Protein AF-A0A7S1DSL8-F1 (afdb_monomer)

Radius of gyration: 16.26 Å; Cα contacts (8 Å, |Δi|>4): 140; chains: 1; bounding box: 41×29×49 Å

Solvent-accessible surface area (backbone atoms only — not comparable to full-atom values): 6972 Å² total; per-residue (Å²): 121,67,54,58,58,50,34,44,75,70,73,41,78,82,72,63,99,72,83,71,78,54,60,86,57,51,49,45,76,45,84,38,86,53,78,92,43,52,83,79,72,50,59,82,61,53,93,92,58,80,54,40,27,39,36,28,24,55,92,69,51,75,67,55,46,52,53,41,48,69,41,29,42,77,45,75,42,50,66,84,58,53,52,68,59,53,52,52,49,46,52,51,43,20,53,51,36,45,51,50,52,52,52,53,52,52,51,52,52,53,50,54,58,52,59,77,72,111

Structure (mmCIF, N/CA/C/O backbone):
data_AF-A0A7S1DSL8-F1
#
_entry.id   AF-A0A7S1DSL8-F1
#
loop_
_atom_site.group_PDB
_atom_site.id
_atom_site.type_symbol
_atom_site.label_atom_id
_atom_site.label_alt_id
_atom_site.label_comp_id
_atom_site.label_asym_id
_atom_site.label_entity_id
_atom_site.label_seq_id
_atom_site.pdbx_PDB_ins_code
_atom_site.Cartn_x
_atom_site.Cartn_y
_atom_site.Cartn_z
_atom_site.occupancy
_atom_site.B_iso_or_equiv
_atom_site.auth_seq_id
_atom_site.auth_comp_id
_atom_site.auth_asym_id
_atom_site.auth_atom_id
_atom_site.pdbx_PDB_model_num
ATOM 1 N N . GLU A 1 1 ? -9.678 -7.594 15.750 1.00 56.12 1 GLU A N 1
ATOM 2 C CA . GLU A 1 1 ? -9.490 -8.801 14.908 1.00 56.12 1 GLU A CA 1
ATOM 3 C 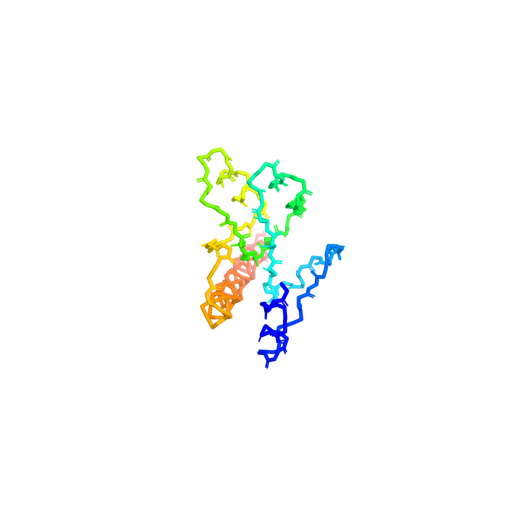C . GLU A 1 1 ? -10.612 -9.073 13.888 1.00 56.12 1 GLU A C 1
ATOM 5 O O . GLU A 1 1 ? -10.538 -10.065 13.178 1.00 56.12 1 GLU A O 1
ATOM 10 N N . ALA A 1 2 ? -11.605 -8.186 13.710 1.00 60.03 2 ALA A N 1
ATOM 11 C CA . ALA A 1 2 ? -12.644 -8.347 12.676 1.00 60.03 2 ALA A CA 1
ATOM 12 C C . ALA A 1 2 ? -12.172 -7.981 11.251 1.00 60.03 2 ALA A C 1
ATOM 14 O O . ALA A 1 2 ? -12.648 -8.548 10.269 1.00 60.03 2 ALA A O 1
ATOM 15 N N . TRP A 1 3 ? -11.208 -7.061 11.125 1.00 63.06 3 TRP A N 1
ATOM 16 C CA . TRP A 1 3 ? -10.710 -6.604 9.824 1.00 63.06 3 TRP A CA 1
ATOM 17 C C . TRP A 1 3 ? -9.861 -7.666 9.112 1.00 63.06 3 TRP A C 1
ATOM 19 O O . TRP A 1 3 ? -9.972 -7.805 7.902 1.00 63.06 3 TRP A O 1
ATOM 29 N N . HIS A 1 4 ? -9.088 -8.478 9.845 1.00 63.28 4 HIS A N 1
ATOM 30 C CA . HIS A 1 4 ? -8.320 -9.589 9.271 1.00 63.28 4 HIS A CA 1
ATOM 31 C C . HIS A 1 4 ? -9.219 -10.600 8.554 1.00 63.28 4 HIS A C 1
ATOM 33 O O . HIS A 1 4 ? -8.945 -10.961 7.411 1.00 63.28 4 HIS A O 1
ATOM 39 N N . ALA A 1 5 ? -10.305 -11.029 9.205 1.00 63.38 5 ALA A N 1
ATOM 40 C CA . ALA A 1 5 ? -11.261 -11.966 8.622 1.00 63.38 5 ALA A CA 1
ATOM 41 C C . ALA A 1 5 ? -11.978 -11.357 7.407 1.00 63.38 5 ALA A C 1
ATOM 43 O O . ALA A 1 5 ? -12.130 -12.023 6.386 1.00 63.38 5 ALA A O 1
ATOM 44 N N . ALA A 1 6 ? -12.358 -10.079 7.489 1.00 64.00 6 ALA A N 1
ATOM 45 C CA . ALA A 1 6 ? -13.005 -9.375 6.389 1.00 64.00 6 ALA A CA 1
ATOM 46 C C . ALA A 1 6 ? -12.072 -9.174 5.181 1.00 64.00 6 ALA A C 1
ATOM 48 O O . ALA A 1 6 ? -12.492 -9.386 4.051 1.00 64.00 6 ALA A O 1
ATOM 49 N N . LEU A 1 7 ? -10.800 -8.829 5.399 1.00 64.88 7 LEU A N 1
ATOM 50 C CA . LEU A 1 7 ? -9.814 -8.695 4.322 1.00 64.88 7 LEU A CA 1
ATOM 51 C C . LEU A 1 7 ? -9.432 -10.048 3.716 1.00 64.88 7 LEU A C 1
ATOM 53 O O . LEU A 1 7 ? -9.357 -10.161 2.496 1.00 64.88 7 LEU A O 1
ATOM 57 N N . SER A 1 8 ? -9.301 -11.087 4.545 1.00 66.00 8 SER A N 1
ATOM 58 C CA . SER A 1 8 ? -9.065 -12.459 4.072 1.00 66.00 8 SER A CA 1
ATOM 59 C C . SER A 1 8 ? -10.222 -12.962 3.206 1.00 66.00 8 SER A C 1
ATOM 61 O O . SER A 1 8 ? -9.990 -13.559 2.158 1.00 66.00 8 SER A O 1
ATOM 63 N N . ALA A 1 9 ? -11.470 -12.663 3.586 1.00 61.22 9 ALA A N 1
ATOM 64 C CA . ALA A 1 9 ? -12.651 -12.963 2.772 1.00 61.22 9 ALA A CA 1
ATOM 65 C C . ALA A 1 9 ? -12.676 -12.194 1.437 1.00 61.22 9 ALA A C 1
ATOM 67 O O . ALA A 1 9 ? -13.299 -12.642 0.478 1.00 61.22 9 ALA A O 1
ATOM 68 N N . LEU A 1 10 ? -11.977 -11.059 1.363 1.00 60.00 10 LEU A N 1
ATOM 69 C CA . LEU A 1 10 ? -11.803 -10.248 0.156 1.00 60.00 10 LEU A CA 1
ATOM 70 C C . LEU A 1 10 ? -10.541 -10.629 -0.641 1.00 60.00 10 LEU A C 1
ATOM 72 O O . LEU A 1 10 ? -10.175 -9.919 -1.573 1.00 60.00 10 LEU A O 1
ATOM 76 N N . GLY A 1 11 ? -9.877 -11.736 -0.288 1.00 57.44 11 GLY A N 1
ATOM 77 C CA . GLY A 1 11 ? -8.700 -12.252 -0.994 1.00 57.44 11 GLY A CA 1
ATOM 78 C C . GLY A 1 11 ? -7.379 -11.573 -0.626 1.00 57.44 11 GLY A C 1
ATOM 79 O O . GLY A 1 11 ? -6.345 -11.905 -1.200 1.00 57.44 11 GLY A O 1
ATOM 80 N N . TRP A 1 12 ? -7.382 -10.658 0.344 1.00 60.41 12 TRP A N 1
ATOM 81 C CA . TRP A 1 12 ? -6.168 -10.044 0.871 1.00 60.41 12 TRP A CA 1
ATOM 82 C C . TRP A 1 12 ? -5.637 -10.906 2.011 1.00 60.41 12 TRP A C 1
ATOM 84 O O . TRP A 1 12 ? -6.325 -11.075 3.010 1.00 60.41 12 TRP A O 1
ATOM 94 N N . MET A 1 13 ? -4.424 -11.447 1.889 1.00 54.81 13 MET A N 1
ATOM 95 C CA . MET A 1 13 ? -3.764 -12.139 3.001 1.00 54.81 13 MET A CA 1
AT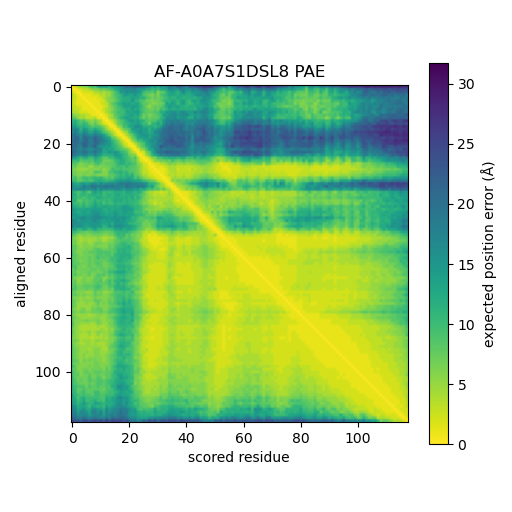OM 96 C C . MET A 1 13 ? -3.025 -11.113 3.865 1.00 54.81 13 MET A C 1
ATOM 98 O O . MET A 1 13 ? -1.945 -10.667 3.473 1.00 54.81 13 MET A O 1
ATOM 102 N N . PRO A 1 14 ? -3.568 -10.708 5.027 1.00 52.34 14 PRO A N 1
ATOM 103 C CA . PRO A 1 14 ? -2.834 -9.851 5.937 1.00 52.34 14 PRO A CA 1
ATOM 104 C C . PRO A 1 14 ? -1.622 -10.617 6.462 1.00 52.34 14 PRO A C 1
ATOM 106 O O . PRO A 1 14 ? -1.748 -11.649 7.123 1.00 52.34 14 PRO A O 1
ATOM 109 N N . MET A 1 15 ? -0.430 -10.132 6.136 1.00 52.28 15 MET A N 1
ATOM 110 C CA . MET A 1 15 ? 0.796 -10.688 6.683 1.00 52.28 15 MET A CA 1
ATOM 111 C C . MET A 1 15 ? 0.996 -10.120 8.086 1.00 52.28 15 MET A C 1
ATOM 113 O O . MET A 1 15 ? 1.096 -8.907 8.264 1.00 52.28 15 MET A O 1
ATOM 117 N N . ALA A 1 16 ? 1.014 -11.000 9.088 1.00 40.81 16 ALA A N 1
ATOM 118 C CA . ALA A 1 16 ? 1.372 -10.637 10.453 1.00 40.81 16 ALA A CA 1
ATOM 119 C C . ALA A 1 16 ? 2.778 -10.009 10.504 1.00 40.81 16 ALA A C 1
ATOM 121 O O . ALA A 1 16 ? 3.598 -10.220 9.609 1.00 40.81 16 ALA A O 1
ATOM 122 N N . THR A 1 17 ? 3.048 -9.256 11.572 1.00 39.19 17 THR A N 1
ATOM 123 C CA . THR A 1 17 ? 4.344 -8.647 11.904 1.00 39.19 17 THR A CA 1
ATOM 124 C C . THR A 1 17 ? 5.503 -9.617 11.647 1.00 39.19 17 THR A C 1
ATOM 126 O O . THR A 1 17 ? 5.707 -10.587 12.371 1.00 39.19 17 THR A O 1
ATOM 129 N N . GLY A 1 18 ? 6.229 -9.369 10.556 1.00 34.91 18 GLY A N 1
ATOM 130 C CA . GLY A 1 18 ? 7.142 -10.339 9.944 1.00 34.91 18 GLY A CA 1
ATOM 131 C C . GLY A 1 18 ? 7.189 -10.134 8.433 1.00 34.91 18 GLY A C 1
ATOM 132 O O . GLY A 1 18 ? 6.836 -11.016 7.657 1.00 34.91 18 GLY A O 1
ATOM 133 N N . MET A 1 19 ? 7.547 -8.908 8.050 1.00 39.81 19 MET A N 1
ATOM 134 C CA . MET A 1 19 ? 7.563 -8.370 6.691 1.00 39.81 19 MET A CA 1
ATOM 135 C C . MET A 1 19 ? 8.240 -9.311 5.692 1.00 39.81 19 MET A C 1
ATOM 137 O O . MET A 1 19 ? 9.432 -9.598 5.797 1.00 39.81 19 MET A O 1
ATOM 141 N N . ARG A 1 20 ? 7.506 -9.683 4.644 1.00 36.91 20 ARG A N 1
ATOM 142 C CA . ARG A 1 20 ? 8.116 -9.828 3.325 1.00 36.91 20 ARG A CA 1
ATOM 143 C C . ARG A 1 20 ? 7.875 -8.505 2.614 1.00 36.91 20 ARG A C 1
ATOM 145 O O . ARG A 1 20 ? 6.757 -7.990 2.674 1.00 36.91 20 ARG A O 1
ATOM 152 N N . ALA A 1 21 ? 8.921 -7.929 2.025 1.00 39.31 21 ALA A N 1
ATOM 153 C CA . ALA A 1 21 ? 8.750 -6.778 1.153 1.00 39.31 21 ALA A CA 1
ATOM 154 C C . ALA A 1 21 ? 7.665 -7.136 0.127 1.00 39.31 21 ALA A C 1
ATOM 156 O O . ALA A 1 21 ? 7.683 -8.266 -0.374 1.00 39.31 21 ALA A O 1
ATOM 157 N N . PRO A 1 22 ? 6.699 -6.245 -0.135 1.00 48.44 22 PRO A N 1
ATOM 15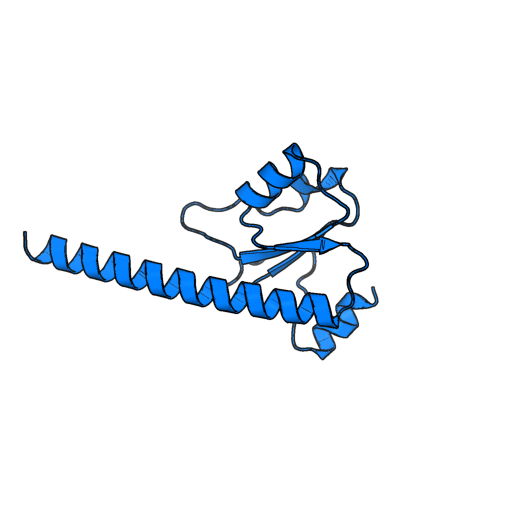8 C CA . PRO A 1 22 ? 5.771 -6.464 -1.217 1.00 48.44 22 PRO A CA 1
ATOM 159 C C . PRO A 1 22 ? 6.590 -6.718 -2.477 1.00 48.44 22 PRO A C 1
ATOM 161 O O . PRO A 1 22 ? 7.385 -5.873 -2.891 1.00 48.44 22 PRO A O 1
ATOM 164 N N . ASP A 1 23 ? 6.420 -7.884 -3.094 1.00 51.59 23 ASP A N 1
ATOM 165 C CA . ASP A 1 23 ? 6.765 -8.061 -4.495 1.00 51.59 23 ASP A CA 1
ATOM 166 C C . ASP A 1 23 ? 6.167 -6.848 -5.229 1.00 51.59 23 ASP A C 1
ATOM 168 O O . ASP A 1 23 ? 5.051 -6.451 -4.898 1.00 51.59 23 ASP A O 1
ATOM 172 N N . SER A 1 24 ? 6.889 -6.246 -6.180 1.00 47.88 24 SER A N 1
ATOM 173 C CA . SER A 1 24 ? 6.650 -4.897 -6.757 1.00 47.88 24 SER A CA 1
ATOM 174 C C . SER A 1 24 ? 5.231 -4.532 -7.262 1.00 47.88 24 SER A C 1
ATOM 176 O O . SER A 1 24 ? 5.035 -3.447 -7.797 1.00 47.88 24 SER A O 1
ATOM 178 N N . ILE A 1 25 ? 4.258 -5.431 -7.136 1.00 53.69 25 ILE A N 1
ATOM 179 C CA . ILE A 1 25 ? 2.878 -5.341 -7.606 1.00 53.69 25 ILE A CA 1
ATOM 180 C C . ILE A 1 25 ? 1.863 -5.407 -6.443 1.00 53.69 25 ILE A C 1
ATOM 182 O O . ILE A 1 25 ? 0.767 -4.864 -6.570 1.00 53.69 25 ILE A O 1
ATOM 186 N N . THR A 1 26 ? 2.187 -6.033 -5.306 1.00 62.97 26 THR A N 1
ATOM 187 C CA . THR A 1 26 ? 1.208 -6.283 -4.233 1.00 62.97 26 THR A CA 1
ATOM 188 C C . THR A 1 26 ? 1.355 -5.236 -3.137 1.00 62.97 26 THR A C 1
ATOM 190 O O . THR A 1 26 ? 2.357 -5.267 -2.440 1.00 62.97 26 THR A O 1
ATOM 193 N N . PRO A 1 27 ? 0.406 -4.315 -2.919 1.00 68.69 27 PRO A N 1
ATOM 194 C CA . PRO A 1 27 ? 0.527 -3.368 -1.823 1.00 68.69 27 PRO A CA 1
ATOM 195 C C . PRO A 1 2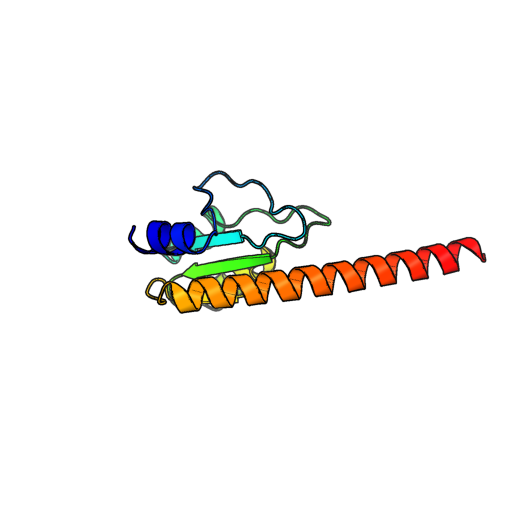7 ? 0.392 -4.092 -0.487 1.00 68.69 27 PRO A C 1
ATOM 197 O O . PRO A 1 27 ? -0.312 -5.098 -0.367 1.00 68.69 27 PRO A O 1
ATOM 200 N N . GLY A 1 28 ? 1.052 -3.558 0.530 1.00 75.75 28 GLY A N 1
ATOM 201 C CA . GLY A 1 28 ? 0.958 -4.102 1.873 1.00 75.75 28 GLY A CA 1
ATOM 202 C C . GLY A 1 28 ? 0.096 -3.246 2.791 1.00 75.75 28 GLY A C 1
ATOM 203 O O . GLY A 1 28 ? -0.105 -2.052 2.563 1.00 75.75 28 GLY A O 1
ATOM 204 N N . LEU A 1 29 ? -0.392 -3.864 3.863 1.00 79.94 29 LEU A N 1
ATOM 205 C CA . LEU A 1 29 ? -1.177 -3.208 4.901 1.00 79.94 29 LEU A CA 1
ATOM 206 C C . LEU A 1 29 ? -0.383 -3.164 6.204 1.00 79.94 29 LEU A C 1
ATOM 208 O O . LEU A 1 29 ? 0.081 -4.197 6.680 1.00 79.94 29 LEU A O 1
ATOM 212 N N . ILE A 1 30 ? -0.277 -1.980 6.797 1.00 81.50 30 ILE A N 1
ATOM 213 C CA . ILE A 1 30 ? 0.365 -1.761 8.091 1.00 81.50 30 ILE A CA 1
ATOM 214 C C . ILE A 1 30 ? -0.707 -1.369 9.099 1.00 81.50 30 ILE A C 1
ATOM 216 O O . ILE A 1 30 ? -1.438 -0.404 8.895 1.00 81.50 30 ILE A O 1
ATOM 220 N N . TRP A 1 31 ? -0.796 -2.109 10.201 1.00 81.75 31 TRP A N 1
ATOM 221 C CA . TRP A 1 31 ? -1.706 -1.815 11.307 1.00 81.75 31 TRP A CA 1
ATOM 222 C C . TRP A 1 31 ? -0.924 -1.208 12.473 1.00 81.75 31 TRP A C 1
ATOM 224 O O . TRP A 1 31 ? -0.092 -1.880 13.078 1.00 81.75 31 TRP A O 1
ATOM 234 N N . CYS A 1 32 ? -1.198 0.056 12.795 1.00 82.00 32 CYS A N 1
ATOM 235 C CA . CYS A 1 32 ? -0.557 0.790 13.882 1.00 82.00 32 CYS A CA 1
ATOM 236 C C . CYS A 1 32 ? -1.632 1.428 14.780 1.00 82.00 32 CYS A C 1
ATOM 238 O O . CYS A 1 32 ? -2.010 2.583 14.584 1.00 82.00 32 CYS A O 1
ATOM 240 N N . PRO A 1 33 ? -2.169 0.684 15.762 1.00 75.81 33 PRO A N 1
ATOM 241 C CA . PRO A 1 33 ? -3.299 1.142 16.567 1.00 75.81 33 PRO A CA 1
ATOM 242 C C . PRO A 1 33 ? -2.929 2.221 17.593 1.00 75.81 33 PRO A C 1
ATOM 244 O O . PRO A 1 33 ? -3.814 2.894 18.116 1.00 75.81 33 PRO A O 1
ATOM 247 N N . HIS A 1 34 ? -1.637 2.410 17.870 1.00 76.75 34 HIS A N 1
ATOM 248 C CA . HIS A 1 34 ? -1.128 3.386 18.829 1.00 76.75 34 HIS A CA 1
ATOM 249 C C . HIS A 1 34 ? -0.061 4.257 18.148 1.00 76.75 34 HIS A C 1
ATOM 251 O O . HIS A 1 34 ? 0.935 3.737 17.651 1.00 76.75 34 HIS A O 1
ATOM 257 N N . GLY A 1 35 ? -0.253 5.582 18.125 1.00 61.31 35 GLY A N 1
ATOM 258 C CA . GLY A 1 35 ? 0.612 6.509 17.369 1.00 61.31 35 GLY A CA 1
ATOM 259 C C . GLY A 1 35 ? 2.095 6.491 17.773 1.00 61.31 35 GLY A C 1
ATOM 260 O O . GLY A 1 35 ? 2.970 6.703 16.940 1.00 61.31 35 GLY A O 1
ATOM 261 N N . THR A 1 36 ? 2.408 6.123 19.019 1.00 63.38 36 THR A N 1
ATOM 262 C CA . THR A 1 36 ? 3.776 6.131 19.571 1.00 63.38 36 THR A CA 1
ATOM 263 C C . THR A 1 36 ? 4.714 5.058 19.008 1.00 63.38 36 THR A C 1
ATOM 265 O O . THR A 1 36 ? 5.906 5.076 19.312 1.00 63.38 36 THR A O 1
ATOM 268 N N . GLU A 1 37 ? 4.219 4.127 18.194 1.00 71.75 37 GLU A N 1
ATOM 269 C CA . GLU A 1 37 ? 4.998 2.978 17.709 1.00 71.75 37 GLU A CA 1
ATOM 270 C C . GLU A 1 37 ? 5.295 3.034 16.208 1.00 71.75 37 GLU A C 1
ATOM 272 O O . GLU A 1 37 ? 5.949 2.140 15.677 1.00 71.75 37 GLU A O 1
ATOM 277 N N . LEU A 1 38 ? 4.879 4.097 15.511 1.00 78.06 38 LEU A N 1
ATOM 278 C CA . LEU A 1 38 ? 4.946 4.168 14.050 1.00 78.06 38 LEU A CA 1
ATOM 279 C C . LEU A 1 38 ? 6.354 3.872 13.496 1.00 78.06 38 LEU A C 1
ATOM 281 O O . LEU A 1 38 ? 6.511 3.037 12.610 1.00 78.06 38 LEU A O 1
ATOM 285 N N . ALA A 1 39 ? 7.391 4.491 14.067 1.00 75.38 39 ALA A N 1
ATOM 286 C CA . ALA A 1 39 ? 8.782 4.285 13.653 1.00 75.38 39 ALA A CA 1
ATOM 287 C C . ALA A 1 39 ? 9.319 2.865 13.928 1.00 75.38 39 ALA A C 1
ATOM 289 O O . ALA A 1 39 ? 10.330 2.479 13.352 1.00 75.38 39 ALA A O 1
ATOM 290 N N . GLN A 1 40 ? 8.674 2.106 14.815 1.00 76.00 40 GLN A N 1
ATOM 291 C CA . GLN A 1 40 ? 9.067 0.738 15.169 1.00 76.00 40 GLN A CA 1
ATOM 292 C C . GLN A 1 40 ? 8.353 -0.304 14.300 1.00 76.00 40 GLN A C 1
ATOM 294 O O . GLN A 1 40 ? 8.873 -1.398 14.100 1.00 76.00 40 GLN A O 1
ATOM 299 N N . VAL A 1 41 ? 7.160 0.031 13.799 1.00 75.06 41 VAL A N 1
ATOM 300 C CA . VAL A 1 41 ? 6.327 -0.863 12.979 1.00 75.06 41 VAL A CA 1
ATOM 301 C C . VAL A 1 41 ? 6.615 -0.691 11.486 1.00 75.06 41 VAL A C 1
ATOM 303 O O . VAL A 1 41 ? 6.448 -1.636 10.715 1.00 75.06 41 VAL A O 1
ATOM 306 N N . LEU A 1 42 ? 7.037 0.503 11.060 1.00 75.38 42 LEU A N 1
ATOM 307 C CA . LEU A 1 42 ? 7.312 0.777 9.655 1.00 75.38 42 LEU A CA 1
ATOM 308 C C . LEU A 1 42 ? 8.613 0.094 9.189 1.00 75.38 42 LEU A C 1
ATOM 310 O O . LEU A 1 42 ? 9.660 0.295 9.810 1.00 75.38 42 LEU A O 1
ATOM 314 N N . PRO A 1 43 ? 8.582 -0.670 8.078 1.00 71.00 43 PRO A N 1
ATOM 315 C CA . PRO A 1 43 ? 9.791 -1.213 7.477 1.00 71.00 43 PRO A CA 1
ATOM 316 C C . PRO A 1 43 ? 10.767 -0.095 7.101 1.00 71.00 43 PRO A C 1
ATOM 318 O O . PRO A 1 43 ? 10.340 0.916 6.536 1.00 71.00 43 PRO A O 1
ATOM 321 N N . PRO A 1 44 ? 12.080 -0.284 7.307 1.00 67.81 44 PRO A N 1
ATOM 322 C CA . PRO A 1 44 ? 13.061 0.557 6.642 1.00 67.81 44 PRO A CA 1
ATOM 323 C C . PRO A 1 44 ? 12.943 0.363 5.124 1.00 67.81 44 PRO A C 1
ATOM 325 O O . PRO A 1 44 ? 12.911 -0.767 4.636 1.00 67.81 44 PRO A O 1
ATOM 328 N N . MET A 1 45 ? 12.889 1.463 4.373 1.00 72.19 45 MET A N 1
ATOM 329 C CA . MET A 1 45 ? 1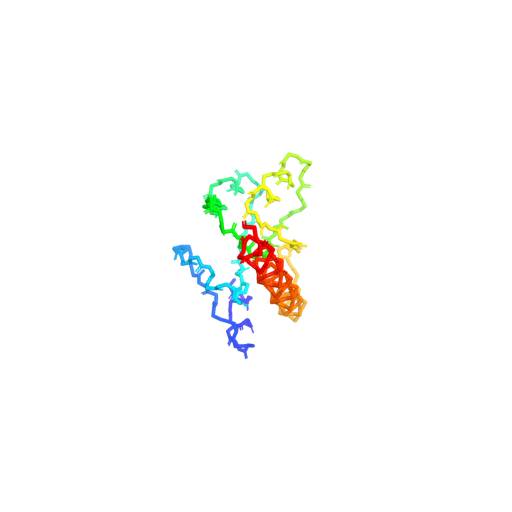2.873 1.420 2.911 1.00 72.19 45 MET A CA 1
ATOM 330 C C . MET A 1 45 ? 14.282 1.094 2.400 1.00 72.19 45 MET A C 1
ATOM 332 O O . MET A 1 45 ? 15.221 1.859 2.637 1.00 72.19 45 MET A O 1
ATOM 336 N N . ALA A 1 46 ? 14.451 -0.042 1.719 1.00 69.19 46 ALA A N 1
ATOM 337 C CA . ALA A 1 46 ? 15.726 -0.373 1.092 1.00 69.19 46 ALA A CA 1
ATOM 338 C C . ALA A 1 46 ? 15.978 0.522 -0.134 1.00 69.19 46 ALA A C 1
ATOM 340 O O . ALA A 1 46 ? 15.052 0.977 -0.808 1.00 69.19 46 ALA A O 1
ATOM 341 N N . ALA A 1 47 ? 17.251 0.783 -0.439 1.00 63.59 47 ALA A N 1
ATOM 342 C CA . ALA A 1 47 ? 17.616 1.586 -1.600 1.00 63.59 47 ALA A CA 1
ATOM 343 C C . ALA A 1 47 ? 17.128 0.914 -2.896 1.00 63.59 47 ALA A C 1
ATOM 345 O O . ALA A 1 47 ? 17.493 -0.224 -3.185 1.00 63.59 47 ALA A O 1
ATOM 346 N N . GLY A 1 48 ? 16.317 1.634 -3.675 1.00 63.09 48 GLY A N 1
ATOM 347 C CA . GLY A 1 48 ? 15.721 1.123 -4.913 1.00 63.09 48 GLY A CA 1
ATOM 348 C C . GLY A 1 48 ? 14.385 0.399 -4.729 1.00 63.09 48 GLY A C 1
ATOM 349 O O . GLY A 1 48 ? 13.777 0.014 -5.725 1.00 63.09 48 GLY A O 1
ATOM 350 N N . GLU A 1 49 ? 13.897 0.255 -3.496 1.00 67.56 49 GLU A N 1
ATOM 351 C CA . GLU A 1 49 ? 12.529 -0.185 -3.232 1.00 67.56 49 GLU A CA 1
ATOM 352 C C . GLU A 1 49 ? 11.602 1.026 -3.095 1.00 67.56 49 GLU A C 1
ATOM 354 O O . GLU A 1 49 ? 11.922 2.008 -2.427 1.00 67.56 49 GLU A O 1
ATOM 359 N N . ALA A 1 50 ? 10.429 0.940 -3.719 1.00 66.06 50 ALA A N 1
ATOM 360 C CA . ALA A 1 50 ? 9.329 1.877 -3.527 1.00 66.06 50 ALA A CA 1
ATOM 361 C C . ALA A 1 50 ? 8.117 1.071 -3.053 1.00 66.06 50 ALA A C 1
ATOM 363 O O . ALA A 1 50 ? 7.239 0.746 -3.857 1.00 66.06 50 ALA A O 1
ATOM 364 N N . PRO A 1 51 ? 8.098 0.645 -1.780 1.00 71.38 51 PRO A N 1
ATOM 365 C CA . PRO A 1 51 ? 6.991 -0.148 -1.297 1.00 71.38 51 PRO A CA 1
ATOM 366 C C . PRO A 1 51 ? 5.728 0.720 -1.276 1.00 71.38 51 PRO A C 1
ATOM 368 O O . PRO A 1 51 ? 5.789 1.926 -1.035 1.00 71.38 51 PRO A O 1
ATOM 371 N N . ALA A 1 52 ? 4.588 0.104 -1.573 1.00 79.31 52 ALA A N 1
ATOM 372 C CA . ALA A 1 52 ? 3.298 0.773 -1.626 1.00 79.31 52 ALA A CA 1
ATOM 373 C C . ALA A 1 52 ? 2.457 0.319 -0.428 1.00 79.31 52 ALA A C 1
ATOM 375 O O . ALA A 1 52 ? 1.770 -0.704 -0.485 1.00 79.31 52 ALA A O 1
ATOM 376 N N . TRP A 1 53 ? 2.565 1.048 0.687 1.00 83.81 53 TRP A N 1
ATOM 377 C CA . TRP A 1 53 ? 1.872 0.697 1.929 1.00 83.81 53 TRP A CA 1
ATOM 378 C C . TRP A 1 53 ? 0.581 1.497 2.125 1.00 83.81 53 TRP A C 1
ATOM 380 O O . TRP A 1 53 ? 0.559 2.722 1.967 1.00 83.81 53 TRP A O 1
ATOM 390 N N . LEU A 1 54 ? -0.474 0.805 2.558 1.00 86.81 54 LEU A N 1
ATOM 391 C CA . LEU A 1 54 ? -1.628 1.401 3.227 1.00 86.81 54 LEU A CA 1
ATOM 392 C C . LEU A 1 54 ? -1.427 1.299 4.743 1.00 86.81 54 LEU A C 1
ATOM 394 O O . LEU A 1 54 ? -1.203 0.209 5.266 1.00 86.81 54 LEU A O 1
ATOM 398 N N . LEU A 1 55 ? -1.539 2.416 5.454 1.00 88.00 55 LEU A N 1
ATOM 399 C CA . LEU A 1 55 ? -1.447 2.472 6.912 1.00 88.00 55 LEU A CA 1
ATOM 400 C C . LEU A 1 55 ? -2.836 2.603 7.548 1.00 88.00 55 LEU A C 1
ATOM 402 O O . LEU A 1 55 ? -3.628 3.455 7.160 1.00 88.00 55 LEU A O 1
ATOM 406 N N . LEU A 1 56 ? -3.115 1.803 8.571 1.00 87.38 56 LEU A N 1
ATOM 407 C CA . LEU A 1 56 ? -4.254 1.978 9.467 1.00 87.38 56 LEU A CA 1
ATOM 408 C C . LEU A 1 56 ? -3.741 2.510 10.800 1.00 87.38 56 LEU A C 1
ATOM 410 O O . LEU A 1 56 ? -3.059 1.785 11.527 1.00 87.38 56 LEU A O 1
ATOM 414 N N . SER A 1 57 ? -4.045 3.770 11.105 1.00 87.94 57 SER A N 1
ATOM 415 C CA . SER A 1 57 ? -3.582 4.428 12.326 1.00 87.94 57 SER A CA 1
ATOM 416 C C . SER A 1 57 ? -4.564 5.488 12.826 1.00 87.94 57 SER A C 1
ATOM 418 O O . SER A 1 57 ? -5.342 6.031 12.038 1.00 87.94 57 SER A O 1
ATOM 420 N N . PRO A 1 58 ? -4.496 5.869 14.112 1.00 88.50 58 PRO A N 1
ATOM 421 C CA . PRO A 1 58 ? -5.071 7.127 14.572 1.00 88.50 58 PRO A CA 1
ATOM 422 C C . PRO A 1 58 ? -4.513 8.331 13.783 1.00 88.50 58 PRO A C 1
ATOM 424 O O . PRO A 1 58 ? -3.505 8.200 13.074 1.00 88.50 58 PRO A O 1
ATOM 427 N N . PRO A 1 59 ? -5.129 9.523 13.906 1.00 89.25 59 PRO A N 1
ATOM 428 C CA . PRO A 1 59 ? -4.643 10.732 13.252 1.00 89.25 59 PRO A CA 1
ATOM 429 C C . PRO A 1 59 ? -3.169 11.011 13.563 1.00 89.25 59 PRO A C 1
ATOM 431 O O . PRO A 1 59 ? -2.790 11.187 14.718 1.00 89.25 59 PRO A O 1
ATOM 434 N N . LEU A 1 60 ? -2.355 11.089 12.510 1.00 88.94 60 LEU A N 1
ATOM 435 C CA . LEU A 1 60 ? -0.920 11.339 12.623 1.00 88.94 60 LEU A CA 1
ATOM 436 C C . LEU A 1 60 ? -0.617 12.835 12.763 1.00 88.94 60 LEU A C 1
ATOM 438 O O . LEU A 1 60 ? -1.131 13.662 11.991 1.00 88.94 60 LEU A O 1
ATOM 442 N N . SER A 1 61 ? 0.293 13.161 13.677 1.00 90.31 61 SER A N 1
ATOM 443 C CA . SER A 1 61 ? 0.981 14.450 13.760 1.00 90.31 61 SER A CA 1
ATOM 444 C C . SER A 1 61 ? 1.845 14.713 12.520 1.00 90.31 61 SER A C 1
ATOM 446 O O . SER A 1 61 ? 2.125 13.821 11.719 1.00 90.31 61 SER A O 1
ATOM 448 N N . ALA A 1 62 ? 2.310 15.953 12.349 1.00 90.81 62 ALA A N 1
ATOM 449 C CA . ALA A 1 62 ? 3.171 16.310 11.218 1.00 90.81 62 ALA A CA 1
ATOM 450 C C . ALA A 1 62 ? 4.479 15.492 11.183 1.00 90.81 62 ALA A C 1
ATOM 452 O O . ALA A 1 62 ? 4.90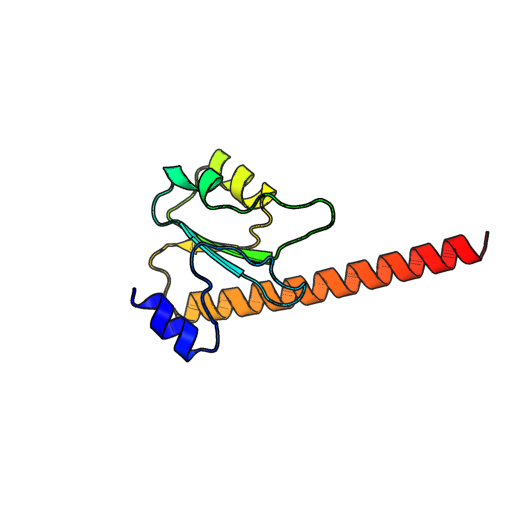8 15.074 10.109 1.00 90.81 62 ALA A O 1
ATOM 453 N N . ALA A 1 63 ? 5.080 15.228 12.348 1.00 89.38 63 ALA A N 1
ATOM 454 C CA . ALA A 1 63 ? 6.302 14.433 12.453 1.00 89.38 63 ALA A CA 1
ATOM 455 C C . ALA A 1 63 ? 6.057 12.965 12.069 1.00 89.38 63 ALA A C 1
ATOM 457 O O . ALA A 1 63 ? 6.809 12.392 11.287 1.00 89.38 63 ALA A O 1
ATOM 458 N N . GLU A 1 64 ? 4.963 12.375 12.549 1.00 89.12 64 GLU A N 1
ATOM 459 C CA . GLU A 1 64 ? 4.592 10.994 12.224 1.00 89.12 64 GLU A CA 1
ATOM 460 C C . GLU A 1 64 ? 4.256 10.823 10.738 1.00 89.12 64 GLU A C 1
ATOM 462 O O . GLU A 1 64 ? 4.641 9.827 10.132 1.00 89.12 64 GLU A O 1
ATOM 467 N N . ARG A 1 65 ? 3.617 11.818 10.108 1.00 90.06 65 ARG A N 1
ATOM 468 C CA . ARG A 1 65 ? 3.391 11.812 8.652 1.00 90.06 65 ARG A CA 1
ATOM 469 C C . ARG A 1 65 ? 4.699 11.798 7.870 1.00 90.06 65 ARG A C 1
ATOM 471 O O . ARG A 1 65 ? 4.800 11.077 6.884 1.00 90.06 65 ARG A O 1
ATOM 478 N N . ALA A 1 66 ? 5.695 12.572 8.303 1.00 89.31 66 ALA A N 1
ATOM 479 C CA . ALA A 1 66 ? 7.005 12.577 7.658 1.00 89.31 66 ALA A CA 1
ATOM 480 C C . ALA A 1 66 ? 7.681 11.198 7.747 1.00 89.31 66 ALA A C 1
ATOM 482 O O . ALA A 1 66 ? 8.233 10.725 6.757 1.00 89.31 66 ALA A O 1
ATOM 483 N N . ILE A 1 67 ? 7.572 10.529 8.899 1.00 88.06 67 ILE A N 1
ATOM 484 C CA . ILE A 1 67 ? 8.083 9.165 9.098 1.00 88.06 67 ILE A CA 1
ATOM 485 C C . ILE A 1 67 ? 7.340 8.167 8.195 1.00 88.06 67 ILE A C 1
ATOM 487 O O . ILE A 1 67 ? 7.982 7.372 7.513 1.00 88.06 67 ILE A O 1
ATOM 491 N N . ALA A 1 68 ? 6.006 8.237 8.135 1.00 87.88 68 ALA A N 1
ATOM 492 C CA . ALA A 1 68 ? 5.191 7.378 7.273 1.00 87.88 68 ALA A CA 1
ATOM 493 C C . ALA A 1 68 ? 5.583 7.511 5.793 1.00 87.88 68 ALA A C 1
ATOM 495 O O . ALA A 1 68 ? 5.800 6.513 5.107 1.00 87.88 68 ALA A O 1
ATOM 496 N N . LEU A 1 69 ? 5.722 8.747 5.309 1.00 87.94 69 LEU A N 1
ATOM 497 C CA . LEU A 1 69 ? 6.111 9.022 3.927 1.00 87.94 69 LEU A CA 1
ATOM 498 C C . LEU A 1 69 ? 7.525 8.518 3.621 1.00 87.94 69 LEU A C 1
ATOM 500 O O . LEU A 1 69 ? 7.738 7.906 2.578 1.00 87.94 69 LEU A O 1
ATOM 504 N N . ALA A 1 70 ? 8.476 8.716 4.539 1.00 85.44 70 ALA A N 1
ATOM 505 C CA . ALA A 1 70 ? 9.843 8.220 4.385 1.00 85.44 70 ALA A CA 1
ATOM 506 C C . ALA A 1 70 ? 9.926 6.682 4.328 1.00 85.44 70 ALA A C 1
ATOM 508 O O . ALA A 1 70 ? 10.859 6.144 3.736 1.00 85.44 70 ALA A O 1
ATOM 509 N N . ALA A 1 71 ? 8.949 5.981 4.907 1.00 80.81 71 ALA A N 1
ATOM 510 C CA . ALA A 1 71 ? 8.830 4.526 4.853 1.00 80.81 71 ALA A CA 1
ATOM 511 C C . ALA A 1 71 ? 8.041 4.003 3.632 1.00 80.81 71 ALA A C 1
ATOM 513 O O . ALA A 1 71 ? 7.824 2.797 3.513 1.00 80.81 71 ALA A O 1
ATOM 514 N N . GLY A 1 72 ? 7.581 4.881 2.731 1.00 83.75 72 GLY A N 1
ATOM 515 C CA . GLY A 1 72 ? 6.803 4.486 1.552 1.00 83.75 72 GLY A CA 1
ATOM 516 C C . GLY A 1 72 ? 5.317 4.232 1.834 1.00 83.75 72 GLY A C 1
ATOM 517 O O . GLY A 1 72 ? 4.677 3.441 1.145 1.00 83.75 72 GLY A O 1
ATOM 518 N N . VAL A 1 73 ? 4.728 4.881 2.842 1.00 87.19 73 VAL A N 1
ATOM 519 C CA . VAL A 1 73 ? 3.265 4.882 3.016 1.00 87.19 73 VAL A CA 1
ATOM 520 C C . VAL A 1 73 ? 2.622 5.815 1.996 1.00 87.19 73 VAL A C 1
ATOM 522 O O . VAL A 1 73 ? 2.947 6.998 1.933 1.00 87.19 73 VAL A O 1
ATOM 525 N N . TRP A 1 74 ? 1.698 5.282 1.198 1.00 88.50 74 TRP A N 1
ATOM 526 C CA . TRP A 1 74 ? 1.035 6.017 0.111 1.00 88.50 74 TRP A CA 1
ATOM 527 C C . TRP A 1 74 ? -0.346 6.519 0.514 1.00 88.50 74 TRP A C 1
ATOM 529 O O . TRP A 1 74 ? -0.814 7.540 0.014 1.00 88.50 74 TRP A O 1
ATOM 539 N N . ALA A 1 75 ? -0.997 5.798 1.423 1.00 89.88 75 ALA A N 1
ATOM 540 C CA . ALA A 1 75 ? -2.304 6.145 1.945 1.00 89.88 75 ALA A CA 1
ATOM 541 C C . ALA A 1 75 ? -2.402 5.768 3.423 1.00 89.88 75 ALA A C 1
ATOM 543 O O . ALA A 1 75 ? -1.750 4.833 3.891 1.00 89.88 75 ALA A O 1
ATOM 544 N N . TRP A 1 76 ? -3.255 6.482 4.150 1.00 91.00 76 TRP A N 1
ATOM 545 C CA . TRP A 1 76 ? -3.566 6.203 5.546 1.00 91.00 76 TRP A CA 1
ATOM 546 C C . TRP A 1 76 ? -5.067 6.327 5.793 1.00 91.00 76 TRP A C 1
ATOM 548 O O . TRP A 1 76 ? -5.720 7.237 5.278 1.00 91.00 76 TRP A O 1
ATOM 558 N N . LEU A 1 77 ? -5.609 5.423 6.600 1.00 91.19 77 LEU A N 1
ATOM 559 C CA . LEU A 1 77 ? -6.997 5.429 7.047 1.00 91.19 77 LEU A CA 1
ATOM 560 C C . LEU A 1 77 ? -7.050 5.322 8.577 1.00 91.19 77 LEU A C 1
ATOM 562 O O . LEU A 1 77 ? -6.123 4.779 9.184 1.00 91.19 77 LEU A O 1
ATOM 566 N N . PRO A 1 78 ? -8.136 5.799 9.208 1.00 89.81 78 PRO A N 1
ATOM 567 C CA . PRO A 1 78 ? -8.365 5.562 10.625 1.00 89.81 78 PRO A CA 1
ATOM 568 C C . PRO A 1 78 ? -8.449 4.062 10.934 1.00 89.81 78 PRO A C 1
ATOM 570 O O . PRO A 1 78 ? -8.896 3.261 10.110 1.00 89.81 78 PRO A O 1
ATOM 573 N N . THR A 1 79 ? -8.064 3.683 12.150 1.00 84.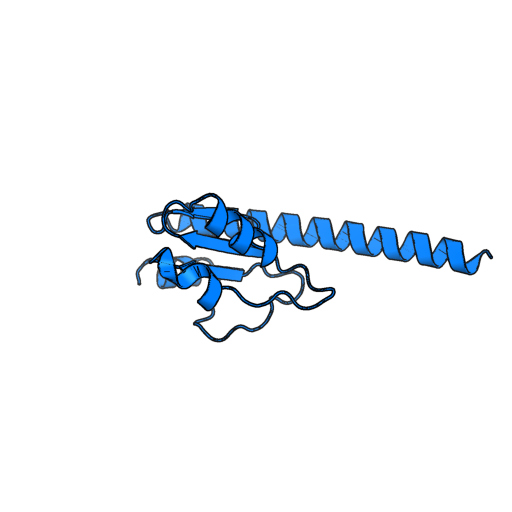06 79 THR A N 1
ATOM 574 C CA . THR A 1 79 ? -8.098 2.295 12.647 1.00 84.06 79 THR A CA 1
ATOM 575 C C . THR A 1 79 ? -9.482 1.646 12.579 1.00 84.06 79 THR A C 1
ATOM 577 O O . THR A 1 79 ? -9.614 0.434 12.435 1.00 84.06 79 THR A O 1
ATOM 580 N N . GLU A 1 80 ? -10.520 2.462 12.668 1.00 85.81 80 GLU A N 1
ATOM 581 C CA . GLU A 1 80 ? -11.932 2.102 12.658 1.00 85.81 80 GLU A CA 1
ATOM 582 C C . GLU A 1 80 ? -12.550 2.097 11.250 1.00 85.81 80 GLU A C 1
ATOM 584 O O . GLU A 1 80 ? -13.760 1.908 11.111 1.00 85.81 80 GLU A O 1
ATOM 589 N N . ALA A 1 81 ? -11.746 2.292 10.198 1.00 86.44 81 ALA A N 1
ATOM 590 C CA . ALA A 1 81 ? -12.229 2.274 8.825 1.00 86.44 81 ALA A CA 1
ATOM 591 C C . ALA A 1 81 ? -12.948 0.945 8.489 1.00 86.44 81 ALA A C 1
ATOM 593 O O . ALA A 1 81 ? -12.442 -0.137 8.812 1.00 86.44 81 ALA A O 1
ATOM 594 N N . PRO A 1 82 ? -14.107 0.991 7.801 1.00 86.69 82 PRO A N 1
ATOM 595 C CA . PRO A 1 82 ? -14.802 -0.214 7.364 1.00 86.69 82 PRO A CA 1
ATOM 596 C C . PRO A 1 82 ? -13.924 -1.075 6.453 1.00 86.69 82 PRO A C 1
ATOM 598 O O . PRO A 1 82 ? -13.210 -0.557 5.595 1.00 86.69 82 PRO A O 1
ATOM 601 N N . ALA A 1 83 ? -14.041 -2.401 6.561 1.00 80.69 83 ALA A N 1
ATOM 602 C CA . ALA A 1 83 ? -13.228 -3.329 5.770 1.00 80.69 83 ALA A CA 1
ATOM 603 C C . ALA A 1 83 ? -13.356 -3.114 4.249 1.00 80.69 83 ALA A C 1
ATOM 605 O O . ALA A 1 83 ? -12.369 -3.247 3.532 1.00 80.69 83 ALA A O 1
ATOM 606 N N . ALA A 1 84 ? -14.541 -2.723 3.765 1.00 83.62 84 ALA A N 1
ATOM 607 C CA . ALA A 1 84 ? -14.753 -2.374 2.360 1.00 83.62 84 ALA A CA 1
ATOM 608 C C . ALA A 1 84 ? -13.900 -1.167 1.927 1.00 83.62 84 ALA A C 1
ATOM 610 O O . ALA A 1 84 ? -13.256 -1.217 0.885 1.00 83.62 84 ALA A O 1
ATOM 611 N N . THR A 1 85 ? -13.825 -0.122 2.757 1.00 88.88 85 THR A N 1
ATOM 612 C CA . THR A 1 85 ? -12.995 1.067 2.507 1.00 88.88 85 THR A CA 1
ATOM 613 C C . THR A 1 85 ? -11.506 0.731 2.522 1.00 88.88 85 THR A C 1
ATOM 615 O O . THR A 1 85 ? -10.749 1.230 1.689 1.00 88.88 85 THR A O 1
ATOM 618 N N . VAL A 1 86 ? -11.079 -0.139 3.443 1.00 84.94 86 VAL A N 1
ATOM 619 C CA . VAL A 1 86 ? -9.693 -0.628 3.491 1.00 84.94 86 VAL A CA 1
ATOM 620 C C . VAL A 1 86 ? -9.360 -1.408 2.219 1.00 84.94 86 VAL A C 1
ATOM 622 O O . VAL A 1 86 ? -8.338 -1.142 1.593 1.00 84.94 86 VAL A O 1
ATOM 625 N N . ALA A 1 87 ? -10.233 -2.321 1.791 1.00 81.19 87 ALA A N 1
ATOM 626 C CA . ALA A 1 87 ? -10.028 -3.116 0.584 1.00 81.19 87 ALA A CA 1
ATOM 627 C C . ALA A 1 87 ? -10.026 -2.273 -0.700 1.00 81.19 87 ALA A C 1
ATOM 629 O O . ALA A 1 87 ? -9.210 -2.514 -1.588 1.00 81.19 87 ALA A O 1
ATOM 630 N N . GLU A 1 88 ? -10.905 -1.278 -0.810 1.00 86.75 88 GLU A N 1
ATOM 631 C CA . GLU A 1 88 ? -10.902 -0.331 -1.929 1.00 86.75 88 GLU A CA 1
ATOM 632 C C . GLU A 1 88 ? -9.604 0.486 -1.954 1.00 86.75 88 GLU A C 1
ATOM 634 O O . GLU A 1 88 ? -8.972 0.633 -2.999 1.00 86.75 88 GLU A O 1
ATOM 639 N N . SER A 1 89 ? -9.152 0.954 -0.791 1.00 89.12 89 SER A N 1
ATOM 640 C CA . SER A 1 89 ? -7.900 1.705 -0.679 1.00 89.12 89 SER A CA 1
ATOM 641 C C . SER A 1 89 ? -6.688 0.847 -1.037 1.00 89.12 89 SER A C 1
ATOM 643 O O . SER A 1 89 ? -5.793 1.321 -1.731 1.00 89.12 89 SER A O 1
ATOM 645 N N . LEU A 1 90 ? -6.674 -0.431 -0.645 1.00 83.56 90 LEU A N 1
ATOM 646 C CA . LEU A 1 90 ? -5.648 -1.382 -1.075 1.00 83.56 90 LEU A CA 1
ATOM 647 C C . LEU A 1 90 ? -5.644 -1.563 -2.599 1.00 83.56 90 LEU A C 1
ATOM 649 O O . LEU A 1 90 ? -4.574 -1.536 -3.200 1.00 83.56 90 LEU A O 1
ATOM 653 N N . HIS A 1 91 ? -6.809 -1.665 -3.249 1.00 83.12 91 HIS A N 1
ATOM 654 C CA . HIS A 1 91 ? -6.879 -1.710 -4.716 1.00 83.12 91 HIS A CA 1
ATOM 655 C C . HIS A 1 91 ? -6.312 -0.444 -5.367 1.00 83.12 91 HIS A C 1
ATOM 657 O O . HIS A 1 91 ? -5.565 -0.540 -6.341 1.00 83.12 91 HIS A O 1
ATOM 663 N N . TRP A 1 92 ? -6.622 0.735 -4.824 1.00 87.50 92 TRP A N 1
ATOM 664 C CA . TRP A 1 92 ? -6.069 1.994 -5.324 1.00 87.50 92 TRP A CA 1
ATOM 665 C C . TRP A 1 92 ? -4.550 2.060 -5.181 1.00 87.50 92 TRP A C 1
ATOM 667 O O . TRP A 1 92 ? -3.862 2.406 -6.142 1.00 87.50 92 TRP A O 1
ATOM 677 N N . VAL A 1 93 ? -4.017 1.686 -4.016 1.00 86.62 93 VAL A N 1
ATOM 678 C CA . VAL A 1 93 ? -2.567 1.647 -3.782 1.00 86.62 93 VAL A CA 1
ATOM 679 C C . VAL A 1 93 ? -1.897 0.639 -4.727 1.00 86.62 93 VAL A C 1
ATOM 681 O O . VAL A 1 93 ? -0.877 0.975 -5.325 1.00 86.62 93 VAL A O 1
ATOM 684 N N . ALA A 1 94 ? -2.497 -0.538 -4.960 1.00 81.06 94 ALA A N 1
ATOM 685 C CA . ALA A 1 94 ? -2.003 -1.517 -5.939 1.00 81.06 94 ALA A CA 1
ATOM 686 C C . ALA A 1 94 ? -1.934 -0.937 -7.358 1.00 81.06 94 ALA A C 1
ATOM 688 O O . ALA A 1 94 ? -0.920 -1.054 -8.046 1.00 81.06 94 ALA A O 1
ATOM 689 N N . ALA A 1 95 ? -3.023 -0.306 -7.806 1.00 84.38 95 ALA A N 1
ATOM 690 C CA . ALA A 1 95 ? -3.130 0.242 -9.152 1.00 84.38 95 ALA A CA 1
ATOM 691 C C . ALA A 1 95 ? -2.108 1.362 -9.386 1.00 84.38 95 ALA A C 1
ATOM 693 O O . ALA A 1 95 ? -1.437 1.390 -10.421 1.00 84.38 95 ALA A O 1
ATOM 694 N N . LEU A 1 96 ? -1.942 2.248 -8.401 1.00 86.88 96 LEU A N 1
ATOM 695 C CA . LEU A 1 96 ? -0.925 3.293 -8.442 1.00 86.88 96 LEU A CA 1
ATOM 696 C C . LEU A 1 96 ? 0.486 2.686 -8.480 1.00 86.88 96 LEU A C 1
ATOM 698 O O . LEU A 1 96 ? 1.328 3.170 -9.236 1.00 86.88 96 LEU A O 1
ATOM 702 N N . ALA A 1 97 ? 0.747 1.621 -7.711 1.00 83.44 97 ALA A N 1
ATOM 703 C CA . ALA A 1 97 ? 2.056 0.969 -7.668 1.00 83.44 97 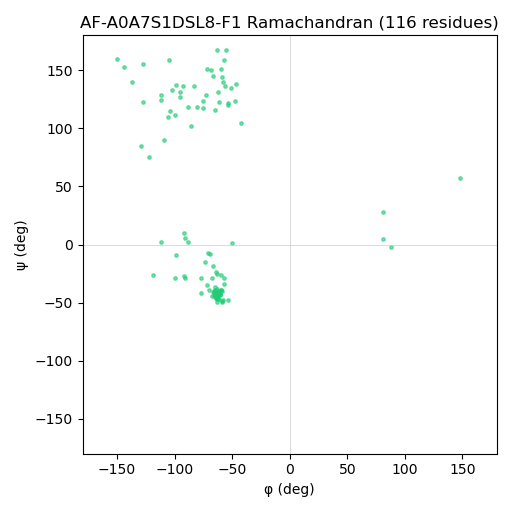ALA A CA 1
ATOM 704 C C . ALA A 1 97 ? 2.424 0.362 -9.024 1.00 83.44 97 ALA A C 1
ATOM 706 O O . ALA A 1 97 ? 3.508 0.617 -9.556 1.00 83.44 97 ALA A O 1
ATOM 707 N N . ALA A 1 98 ? 1.476 -0.340 -9.646 1.00 82.75 98 ALA A N 1
ATOM 708 C CA . ALA A 1 98 ? 1.634 -0.881 -10.990 1.00 82.75 98 ALA A CA 1
ATOM 709 C C . ALA A 1 98 ? 1.867 0.222 -12.042 1.00 82.75 98 ALA A C 1
ATOM 711 O O . ALA A 1 98 ? 2.702 0.074 -12.945 1.00 82.75 98 ALA A O 1
ATOM 712 N N . GLN A 1 99 ? 1.163 1.354 -11.926 1.00 86.81 99 GLN A N 1
ATOM 713 C CA . GLN A 1 99 ? 1.350 2.492 -12.824 1.00 86.81 99 GLN A CA 1
ATOM 714 C C . GLN A 1 99 ? 2.740 3.121 -12.659 1.00 86.81 99 GLN A C 1
ATOM 716 O O . GLN A 1 99 ? 3.402 3.405 -13.661 1.00 86.81 99 GLN A O 1
ATOM 721 N N . GLN A 1 100 ? 3.200 3.318 -11.421 1.00 86.44 100 GLN A N 1
ATOM 722 C CA . GLN A 1 100 ? 4.525 3.866 -11.135 1.00 86.44 100 GLN A CA 1
ATOM 723 C C . GLN A 1 100 ? 5.624 2.950 -11.684 1.00 86.44 100 GLN A C 1
ATOM 725 O O . GLN A 1 100 ? 6.479 3.406 -12.439 1.00 86.44 100 GLN A O 1
ATOM 730 N N . GLN A 1 101 ? 5.524 1.641 -11.443 1.00 83.25 101 GLN A N 1
ATOM 731 C CA . GLN A 1 101 ? 6.473 0.667 -11.979 1.00 83.25 101 GLN A CA 1
ATOM 732 C C . GLN A 1 101 ? 6.533 0.688 -13.514 1.00 83.25 101 GLN A C 1
ATOM 734 O O . GLN A 1 101 ? 7.609 0.585 -14.107 1.00 83.25 101 GLN A O 1
ATOM 739 N N . THR A 1 102 ? 5.383 0.830 -14.177 1.00 86.38 102 THR A N 1
ATOM 740 C CA . THR A 1 102 ? 5.322 0.934 -15.642 1.00 86.38 102 THR A CA 1
ATOM 741 C C . THR A 1 102 ? 6.064 2.176 -16.138 1.00 86.38 102 THR A C 1
ATOM 743 O O . THR A 1 102 ? 6.818 2.098 -17.110 1.00 86.38 102 THR A O 1
ATOM 746 N N . ARG A 1 103 ? 5.895 3.314 -15.454 1.00 88.19 103 ARG A N 1
ATOM 747 C CA . ARG A 1 103 ? 6.603 4.562 -15.774 1.00 88.19 103 ARG A CA 1
ATOM 748 C C . ARG A 1 103 ? 8.107 4.430 -15.562 1.00 88.19 103 ARG A C 1
ATOM 750 O O . ARG A 1 103 ? 8.866 4.846 -16.433 1.00 88.19 103 ARG A O 1
ATOM 757 N N . ASP A 1 104 ? 8.525 3.814 -14.462 1.00 87.38 104 ASP A N 1
ATOM 758 C CA . ASP A 1 104 ? 9.941 3.646 -14.134 1.00 87.38 104 ASP A CA 1
ATOM 759 C C . ASP A 1 104 ? 10.643 2.731 -15.145 1.00 87.38 104 ASP A C 1
ATOM 761 O O . ASP A 1 104 ? 11.724 3.057 -15.634 1.00 87.38 104 ASP A O 1
ATOM 765 N N . ARG A 1 105 ? 9.990 1.639 -15.564 1.00 87.19 105 ARG A N 1
ATOM 766 C CA . ARG A 1 105 ? 10.496 0.766 -16.637 1.00 87.19 105 ARG A CA 1
ATOM 767 C C . ARG A 1 105 ? 10.612 1.495 -17.975 1.00 87.19 105 ARG A C 1
ATOM 769 O O . ARG A 1 105 ? 11.602 1.319 -18.681 1.00 87.19 105 ARG A O 1
ATOM 776 N N . ALA A 1 106 ? 9.624 2.318 -18.332 1.00 89.69 106 ALA A N 1
ATOM 777 C CA . ALA A 1 106 ? 9.671 3.112 -19.558 1.00 89.69 106 ALA A CA 1
ATOM 778 C C . ALA A 1 106 ? 10.816 4.140 -19.531 1.00 89.69 106 ALA A C 1
ATOM 780 O O . ALA A 1 106 ? 11.517 4.301 -20.530 1.00 89.69 106 ALA A O 1
ATOM 781 N N . ALA A 1 107 ? 11.039 4.794 -18.387 1.00 88.94 107 ALA A N 1
ATOM 782 C CA . ALA A 1 107 ? 12.145 5.729 -18.202 1.00 88.94 107 ALA A CA 1
ATOM 783 C C . ALA A 1 107 ? 13.510 5.031 -18.330 1.00 88.94 107 ALA A C 1
ATOM 785 O O . ALA A 1 107 ? 14.369 5.502 -19.073 1.00 88.94 107 ALA A O 1
ATOM 786 N N . GLN A 1 108 ? 13.680 3.872 -17.687 1.00 89.06 108 GLN A N 1
ATOM 787 C CA . GLN A 1 108 ? 14.901 3.063 -17.789 1.00 89.06 108 GLN A CA 1
ATOM 788 C C . GLN A 1 108 ? 15.168 2.607 -19.230 1.00 89.06 108 GLN A C 1
ATOM 790 O O . GLN A 1 108 ? 16.295 2.709 -19.711 1.00 89.06 108 GLN A O 1
ATOM 795 N N . ALA A 1 109 ? 14.136 2.157 -19.952 1.00 91.25 109 ALA A N 1
ATOM 796 C CA . ALA A 1 109 ? 14.268 1.755 -21.351 1.00 91.25 109 ALA A CA 1
ATOM 797 C C . ALA A 1 109 ? 14.663 2.931 -22.262 1.00 91.25 109 ALA A C 1
ATOM 799 O O . ALA A 1 109 ? 15.502 2.767 -23.148 1.00 91.25 109 ALA A O 1
ATOM 800 N N . ALA A 1 110 ? 14.093 4.119 -22.037 1.00 90.75 110 ALA A N 1
ATOM 801 C CA . ALA A 1 110 ? 14.450 5.324 -22.782 1.00 90.75 110 ALA A CA 1
ATOM 802 C C . ALA A 1 110 ? 15.905 5.746 -22.523 1.00 90.75 110 ALA A C 1
ATOM 804 O O . ALA A 1 110 ? 16.623 6.065 -23.470 1.00 90.75 110 ALA A O 1
ATOM 805 N N . GLN A 1 111 ? 16.349 5.690 -21.264 1.00 92.50 111 GLN A N 1
ATOM 806 C CA . GLN A 1 111 ? 17.729 5.987 -20.888 1.00 92.50 111 GLN A CA 1
ATOM 807 C C . GLN A 1 111 ? 18.712 4.998 -21.526 1.00 92.50 111 GLN A C 1
ATOM 809 O O . GLN A 1 111 ? 19.650 5.423 -22.196 1.00 92.50 111 GLN A O 1
ATOM 814 N N . ALA A 1 112 ? 18.455 3.692 -21.418 1.00 91.25 112 ALA A N 1
ATOM 815 C CA . ALA A 1 112 ? 19.298 2.666 -22.030 1.00 91.25 112 ALA A CA 1
ATOM 816 C C . ALA A 1 112 ? 19.379 2.816 -23.562 1.00 91.25 112 ALA A C 1
ATOM 818 O O . ALA A 1 112 ? 20.445 2.664 -24.157 1.00 91.25 112 ALA A O 1
ATOM 819 N N . ALA A 1 113 ? 18.266 3.164 -24.219 1.00 90.06 113 ALA A N 1
ATOM 820 C CA . ALA A 1 113 ? 18.243 3.413 -25.660 1.00 90.06 113 ALA A CA 1
ATOM 821 C C . ALA A 1 113 ? 19.032 4.669 -26.066 1.00 90.06 113 ALA A C 1
ATOM 823 O O . ALA A 1 113 ? 19.529 4.743 -27.190 1.00 90.06 113 ALA A O 1
ATOM 824 N N . GLN A 1 114 ? 19.126 5.66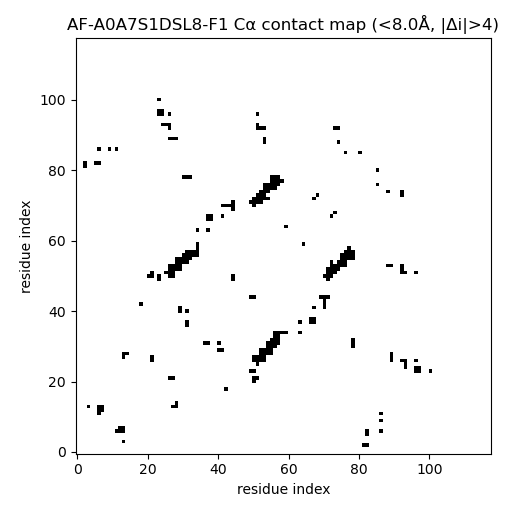3 -25.180 1.00 90.44 114 GLN A N 1
ATOM 825 C CA . GLN A 1 114 ? 19.925 6.863 -25.398 1.00 90.44 114 GLN A CA 1
ATOM 826 C C . GLN A 1 114 ? 21.417 6.597 -25.181 1.00 90.44 114 GLN A C 1
ATOM 828 O O . GLN A 1 114 ? 22.224 7.035 -25.995 1.00 90.44 114 GLN A O 1
ATOM 833 N N . GLU A 1 115 ? 21.775 5.833 -24.150 1.00 90.31 115 GLU A N 1
ATOM 834 C CA . GLU A 1 115 ? 23.155 5.407 -23.883 1.00 90.31 115 GLU A CA 1
ATOM 835 C C . GLU A 1 115 ? 23.708 4.521 -25.008 1.00 90.31 115 GLU A C 1
ATOM 837 O O . GLU A 1 115 ? 24.843 4.709 -25.422 1.00 90.31 115 GLU A O 1
ATOM 842 N N . ALA A 1 116 ? 22.897 3.629 -25.586 1.00 85.38 116 ALA A N 1
ATOM 843 C CA . ALA A 1 116 ? 23.308 2.771 -26.704 1.00 85.38 116 ALA A CA 1
ATOM 844 C C . ALA A 1 116 ? 23.533 3.512 -28.043 1.00 85.38 116 ALA A C 1
ATOM 846 O O . ALA A 1 116 ? 23.963 2.897 -29.019 1.00 85.38 116 ALA A O 1
ATOM 847 N N . ARG A 1 117 ? 23.183 4.803 -28.126 1.00 81.06 117 ARG A N 1
ATOM 848 C CA . ARG A 1 117 ? 23.387 5.655 -29.314 1.00 81.06 117 ARG A CA 1
ATOM 849 C C . ARG A 1 117 ? 24.628 6.547 -29.212 1.00 81.06 117 ARG A C 1
ATOM 851 O O . ARG A 1 117 ? 24.942 7.213 -30.199 1.00 81.06 117 ARG A O 1
ATOM 858 N N . LEU A 1 118 ? 25.262 6.602 -28.041 1.00 73.56 118 LEU A N 1
ATOM 859 C CA . LEU A 1 118 ? 26.508 7.326 -27.774 1.00 73.56 118 LEU A CA 1
ATOM 860 C C . LEU A 1 118 ? 27.709 6.394 -27.966 1.00 73.56 118 LEU A C 1
ATOM 862 O O . LEU A 1 118 ? 28.759 6.916 -28.400 1.00 73.56 118 LEU A O 1
#

Organism: Hemiselmis andersenii (NCBI:txid464988)

Sequence (118 aa):
EAWHAALSALGWMPMATGMRAPDSITPGLIWCPHGTELAQVLPPMAAGEAPAWLLLSPPLSAAERAIALAAGVWAWLPTEAPAATVAESLHWVAALAAQQQTRDRAAQAAQAAQEARL

Secondary structure (DSSP, 8-state):
-HHHHHHHHTT--PPPSSPPPPPTT--EEEE-SSGGGHHHHSPPPPTT----EEEE-SPPPHHHHHHHHHTTEEEEE-TT--HHHHHHHHHHHHHHHHHHHHHHHHHHHHHHHHHTT-

Mean predicted aligned error: 8.08 Å

Nearest PDB structures (foldseek):
  6swl-assembly2_B  TM=5.805E-01  e=1.235E-01  Geobacillus stearothermophilus
  3gt7-assembly1_A  TM=6.135E-01  e=2.556E-01  Syntrophus aciditrophicus SB
  4kny-assembly1_B  TM=6.430E-01  e=2.096E-01  Escherichia coli K-12
  1qmp-assembly2_B  TM=5.766E-01  e=2.556E-01  Geobacillus stearothermophilus
  4kfc-assembly1_B  TM=6.512E-01  e=3.801E-01  Escherichia coli K-12

Foldseek 3Di:
DVLCVLVVVVVDHQDPQDDDQPPLQAAHEFEDADLVCLLVRQDQADVPDQHQYEYAYDDDDPVSVVSCVNSNHPYYDHNPDDSVVVNVVSVVSSVVSVVVVVVVVVVVVVVVVVVVVD

pLDDT: mean 76.47, std 14.64, range [34.91, 92.5]